Protein AF-A0A2S9GDL1-F1 (afdb_monomer)

Solvent-accessible surface area (backbone atoms only — not comparable to full-atom values): 4708 Å² total; per-residue (Å²): 134,52,72,47,79,38,71,42,52,79,56,74,90,61,50,43,71,72,55,57,51,76,29,40,37,40,37,39,28,13,72,60,21,86,84,35,57,39,64,57,49,42,52,35,35,52,52,28,33,76,68,56,20,57,45,43,68,43,85,34,79,41,32,56,82,27,66,97,37,45,71,55,57,54,49,52,50,53,52,52,54,61,75,67,111

pLDDT: mean 94.76, std 4.69, range [69.94, 98.44]

Mean predicted aligned error: 2.62 Å

Radius of gyration: 12.17 Å; Cα contacts (8 Å, |Δi|>4): 158; chains: 1; bounding box: 32×15×33 Å

Structure (mmCIF, N/CA/C/O backbone):
data_AF-A0A2S9GDL1-F1
#
_entry.id   AF-A0A2S9GDL1-F1
#
loop_
_atom_site.group_PDB
_atom_site.id
_atom_site.type_symbol
_atom_site.label_atom_id
_atom_site.label_alt_id
_atom_site.label_comp_id
_atom_site.label_asym_id
_atom_site.label_entity_id
_atom_site.label_seq_id
_atom_site.pdbx_PDB_ins_code
_atom_site.Cartn_x
_atom_site.Cartn_y
_atom_site.Cartn_z
_atom_site.occupancy
_atom_site.B_iso_or_equiv
_atom_site.auth_seq_id
_atom_site.auth_comp_id
_atom_site.auth_asym_id
_atom_site.auth_atom_id
_atom_site.pdbx_PDB_model_num
ATOM 1 N N . MET A 1 1 ? -18.998 3.846 9.673 1.00 69.94 1 MET A N 1
ATOM 2 C CA . MET A 1 1 ? -17.778 3.093 9.321 1.00 69.94 1 MET A CA 1
ATOM 3 C C . MET A 1 1 ? -17.010 3.922 8.309 1.00 69.94 1 MET A C 1
ATOM 5 O O . MET A 1 1 ? -17.639 4.407 7.374 1.00 69.94 1 MET A O 1
ATOM 9 N N . ILE A 1 2 ? -15.710 4.127 8.512 1.00 89.75 2 ILE A N 1
ATOM 10 C CA . ILE A 1 2 ? -14.842 4.842 7.568 1.00 89.75 2 ILE A CA 1
ATOM 11 C C . ILE A 1 2 ? -13.903 3.852 6.870 1.00 89.75 2 ILE A C 1
ATOM 13 O O . ILE A 1 2 ? -13.464 2.865 7.463 1.00 89.75 2 ILE A O 1
ATOM 17 N N . GLY A 1 3 ? -13.628 4.095 5.591 1.00 94.88 3 GLY A N 1
ATOM 18 C CA . GLY A 1 3 ? -12.771 3.252 4.762 1.00 94.88 3 GLY A CA 1
ATOM 19 C C . GLY A 1 3 ? -11.738 4.091 4.024 1.00 94.88 3 GLY A C 1
ATOM 20 O O . GLY A 1 3 ? -12.063 5.162 3.512 1.00 94.88 3 GLY A O 1
ATOM 21 N N . VAL A 1 4 ? -10.498 3.610 3.974 1.00 96.12 4 VAL A N 1
ATOM 22 C CA . VAL A 1 4 ? -9.379 4.269 3.292 1.00 96.12 4 VAL A CA 1
ATOM 23 C C . VAL A 1 4 ? -8.746 3.294 2.309 1.00 96.12 4 VAL A C 1
ATOM 25 O O . VAL A 1 4 ? -8.354 2.185 2.676 1.00 96.12 4 VAL A O 1
ATOM 28 N N . VAL A 1 5 ? -8.595 3.741 1.062 1.00 97.50 5 VAL A N 1
ATOM 29 C CA . VAL A 1 5 ? -7.736 3.090 0.071 1.00 97.50 5 VAL A CA 1
ATO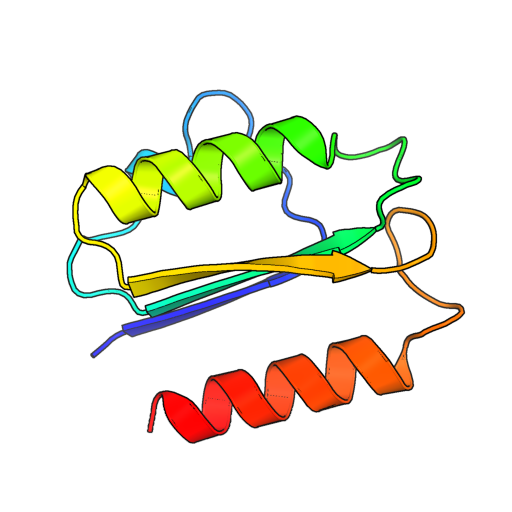M 30 C C . VAL A 1 5 ? -6.580 4.033 -0.248 1.00 97.50 5 VAL A C 1
ATOM 32 O O . VAL A 1 5 ? -6.787 5.089 -0.841 1.00 97.50 5 VAL A O 1
ATOM 35 N N . ALA A 1 6 ? -5.372 3.667 0.170 1.00 97.00 6 ALA A N 1
ATOM 36 C CA . ALA A 1 6 ? -4.161 4.457 -0.010 1.00 97.00 6 ALA A CA 1
ATOM 37 C C . ALA A 1 6 ? -3.345 3.916 -1.194 1.00 97.00 6 ALA A C 1
ATOM 39 O O . ALA A 1 6 ? -2.990 2.738 -1.220 1.00 97.00 6 ALA A O 1
ATOM 40 N N . LEU A 1 7 ? -3.051 4.766 -2.177 1.00 97.38 7 LEU A N 1
ATOM 41 C CA . LEU A 1 7 ? -2.282 4.407 -3.373 1.00 97.38 7 LEU A CA 1
ATOM 42 C C 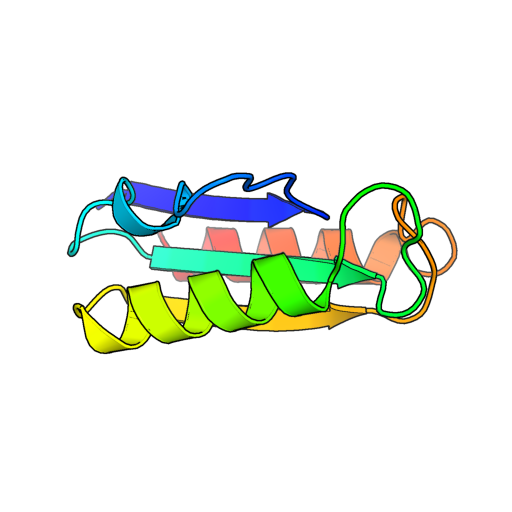. LEU A 1 7 ? -0.897 5.051 -3.300 1.00 97.38 7 LEU A C 1
ATOM 44 O O . LEU A 1 7 ? -0.805 6.275 -3.287 1.00 97.38 7 LEU A O 1
ATOM 48 N N . ALA A 1 8 ? 0.147 4.222 -3.239 1.00 97.25 8 ALA A N 1
ATOM 49 C CA . ALA A 1 8 ? 1.546 4.619 -3.058 1.00 97.25 8 ALA A CA 1
ATOM 50 C C . ALA A 1 8 ? 1.738 5.721 -1.989 1.00 97.25 8 ALA A C 1
ATOM 52 O O . ALA A 1 8 ? 2.374 6.746 -2.264 1.00 97.25 8 ALA A O 1
ATOM 53 N N . PRO A 1 9 ? 1.151 5.565 -0.781 1.00 96.62 9 PRO A N 1
ATOM 54 C CA . PRO A 1 9 ? 1.108 6.644 0.194 1.00 96.62 9 PRO A CA 1
ATOM 55 C C . PRO A 1 9 ? 2.508 7.079 0.618 1.00 96.62 9 PRO A C 1
ATOM 57 O O . PRO A 1 9 ? 3.398 6.261 0.849 1.00 96.62 9 PRO A O 1
ATOM 60 N N . TRP A 1 10 ? 2.671 8.386 0.793 1.00 95.12 10 TRP A N 1
ATOM 61 C CA . TRP A 1 10 ? 3.785 8.929 1.550 1.00 95.12 10 TRP A CA 1
ATOM 62 C C . TRP A 1 10 ? 3.370 9.058 3.015 1.00 95.12 10 TRP A C 1
ATOM 64 O O . TRP A 1 10 ? 2.588 9.939 3.368 1.00 95.12 10 TRP A O 1
ATOM 74 N N . TRP A 1 11 ? 3.879 8.167 3.863 1.00 93.69 11 TRP A N 1
ATOM 75 C CA . TRP A 1 11 ? 3.643 8.189 5.307 1.00 93.69 11 TRP A CA 1
ATOM 76 C C . TRP A 1 11 ? 4.962 8.397 6.053 1.00 93.69 11 TRP A C 1
ATOM 78 O O . TRP A 1 11 ? 5.520 7.446 6.592 1.00 93.69 11 TRP A O 1
ATOM 88 N N . PRO A 1 12 ? 5.530 9.609 6.069 1.00 85.62 12 PRO A N 1
ATOM 89 C CA . PRO A 1 12 ? 6.675 9.883 6.931 1.00 85.62 12 PRO A CA 1
ATOM 90 C C . PRO A 1 12 ? 6.245 9.780 8.405 1.00 85.62 12 PRO A C 1
ATOM 92 O O . PRO A 1 12 ? 5.168 10.231 8.742 1.00 85.62 12 PRO A O 1
ATOM 95 N N . ALA A 1 13 ? 7.071 9.227 9.296 1.00 81.31 13 ALA A N 1
ATOM 96 C CA . ALA A 1 13 ? 6.855 9.314 10.752 1.00 81.31 13 ALA A CA 1
ATOM 97 C C . ALA A 1 13 ? 5.480 8.824 11.283 1.00 81.31 13 ALA A C 1
ATOM 99 O O . ALA A 1 13 ? 4.783 9.556 11.981 1.00 81.31 13 ALA A O 1
ATOM 100 N N . GLY A 1 14 ? 5.104 7.570 11.007 1.00 82.75 14 GLY A N 1
ATOM 101 C CA . GLY A 1 14 ? 3.991 6.921 11.717 1.00 82.75 14 GLY A CA 1
ATOM 102 C C . GLY A 1 14 ? 2.598 7.460 11.373 1.00 82.75 14 GLY A C 1
ATOM 103 O O . GLY A 1 14 ? 1.672 7.297 12.156 1.00 82.75 14 GLY A O 1
ATOM 104 N N . GLU A 1 15 ? 2.397 8.095 10.218 1.00 88.44 15 GLU A N 1
ATOM 105 C CA . GLU A 1 15 ? 1.086 8.638 9.818 1.00 88.44 15 GLU A CA 1
ATOM 106 C C . GLU A 1 15 ? -0.041 7.590 9.825 1.00 88.44 15 GLU A C 1
ATOM 108 O O . GLU A 1 15 ? -1.187 7.926 10.133 1.00 88.44 15 GLU A O 1
ATOM 113 N N . ALA A 1 16 ? 0.254 6.305 9.585 1.00 86.56 16 ALA A N 1
ATOM 114 C CA . ALA A 1 16 ? -0.759 5.254 9.729 1.00 86.56 16 ALA A CA 1
ATOM 115 C C . ALA A 1 16 ? -1.235 5.060 11.183 1.00 86.56 16 ALA A C 1
ATOM 117 O O . ALA A 1 16 ? -2.324 4.526 11.410 1.00 86.56 16 ALA A O 1
ATOM 118 N N . GLU A 1 17 ? -0.480 5.527 12.184 1.00 87.75 17 GLU A N 1
ATOM 119 C CA . GLU A 1 17 ? -0.909 5.552 13.587 1.00 87.75 17 GLU A CA 1
ATOM 120 C C . GLU A 1 17 ? -2.101 6.490 13.811 1.00 87.75 17 GLU A C 1
ATOM 122 O O . GLU A 1 17 ? -2.892 6.322 14.741 1.00 87.75 17 GLU A O 1
ATOM 127 N N . ARG A 1 18 ? -2.287 7.468 12.932 1.00 91.38 18 ARG A N 1
ATOM 128 C CA . ARG A 1 18 ? -3.385 8.433 13.038 1.00 91.38 18 ARG A CA 1
ATOM 129 C C . ARG A 1 18 ? -4.687 7.888 12.462 1.00 91.38 18 ARG A C 1
ATOM 131 O O . ARG A 1 18 ? -5.730 8.512 12.633 1.00 91.38 18 ARG A O 1
ATOM 138 N N . ILE A 1 19 ? -4.640 6.727 11.805 1.00 93.56 19 ILE A N 1
ATOM 139 C CA . ILE A 1 19 ? -5.825 6.027 11.310 1.00 93.56 19 ILE A CA 1
ATOM 140 C C . ILE A 1 19 ? -6.601 5.468 12.515 1.00 93.56 19 ILE A C 1
ATOM 142 O O . ILE A 1 19 ? -6.024 4.687 13.284 1.00 93.56 19 ILE A O 1
ATOM 146 N N . PRO A 1 20 ? -7.884 5.848 12.697 1.00 95.06 20 PRO A N 1
ATOM 147 C CA . PRO A 1 20 ? -8.721 5.339 13.781 1.00 95.06 20 PRO A CA 1
ATOM 148 C C . PRO A 1 20 ? -8.896 3.817 13.729 1.00 95.06 20 PRO A C 1
ATOM 150 O O . PRO A 1 20 ? -8.988 3.236 12.646 1.00 95.06 20 PRO A O 1
ATOM 153 N N . ALA A 1 21 ? -8.996 3.173 14.894 1.00 94.25 21 ALA A N 1
ATOM 154 C CA . ALA A 1 21 ? -9.105 1.715 15.009 1.00 94.25 21 ALA A CA 1
ATOM 155 C C . ALA A 1 21 ? -10.348 1.126 14.311 1.00 94.25 21 ALA A C 1
ATOM 157 O O . ALA A 1 21 ? -10.312 -0.009 13.846 1.00 94.25 21 ALA A O 1
ATOM 158 N N . ASP A 1 22 ? -11.431 1.896 14.178 1.00 95.06 22 ASP A N 1
ATOM 159 C CA . ASP A 1 22 ? -12.664 1.502 13.485 1.00 95.06 22 ASP A CA 1
ATOM 160 C C . ASP A 1 22 ? -12.614 1.717 11.955 1.00 95.06 22 ASP A C 1
ATOM 162 O O . ASP A 1 22 ? -13.632 1.592 11.264 1.00 95.06 22 ASP A O 1
ATOM 166 N N . THR A 1 23 ? -11.427 2.009 11.409 1.00 95.75 23 THR A N 1
ATOM 167 C CA . THR A 1 23 ? -11.188 2.179 9.969 1.00 95.75 23 THR A CA 1
ATOM 168 C C . THR A 1 23 ? -10.852 0.855 9.290 1.00 95.75 23 THR A C 1
ATOM 170 O O . THR A 1 23 ? -10.077 0.043 9.799 1.00 95.75 23 T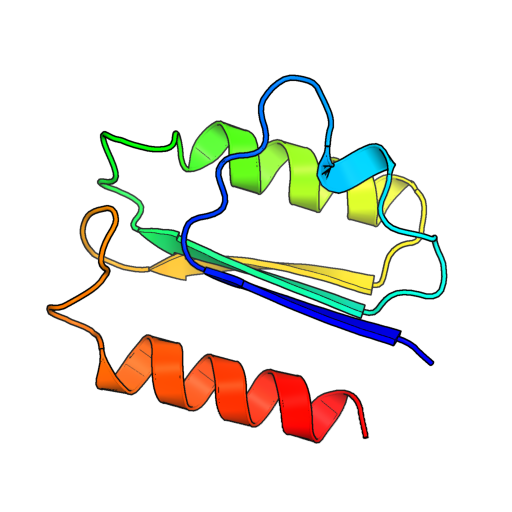HR A O 1
ATOM 173 N N . ARG A 1 24 ? -11.359 0.666 8.069 1.00 96.81 24 ARG A N 1
ATOM 174 C CA . ARG A 1 24 ? -10.827 -0.339 7.134 1.00 96.81 24 ARG A CA 1
ATOM 175 C C . ARG A 1 24 ? -9.765 0.302 6.249 1.00 96.81 24 ARG A C 1
ATOM 177 O O . ARG A 1 24 ? -10.057 1.289 5.577 1.00 96.81 24 ARG A O 1
ATOM 184 N N . LEU A 1 25 ? -8.560 -0.259 6.221 1.00 97.12 25 LEU A N 1
ATOM 185 C CA . LEU A 1 25 ? -7.425 0.280 5.471 1.00 97.12 25 LEU A CA 1
ATOM 186 C C . LEU A 1 25 ? -6.953 -0.715 4.410 1.00 97.12 25 LEU A C 1
ATOM 188 O O . LEU A 1 25 ? -6.613 -1.853 4.724 1.00 97.12 25 LEU A O 1
ATOM 192 N N . VAL A 1 26 ? -6.855 -0.268 3.161 1.00 98.19 26 VAL A N 1
ATOM 193 C CA . VAL A 1 26 ? -6.158 -1.000 2.097 1.00 98.19 26 VAL A CA 1
ATOM 194 C C . VAL A 1 26 ? -5.085 -0.099 1.495 1.00 98.19 26 VAL A C 1
ATOM 196 O O . VAL A 1 26 ? -5.404 0.923 0.898 1.00 98.19 26 VAL A O 1
ATOM 199 N N . ALA A 1 27 ? -3.818 -0.477 1.632 1.00 98.00 27 ALA A N 1
ATOM 200 C CA . ALA A 1 27 ? -2.688 0.206 1.012 1.00 98.00 27 ALA A CA 1
ATOM 201 C C . ALA A 1 27 ? -2.183 -0.600 -0.192 1.00 98.00 27 ALA A C 1
ATOM 203 O O . ALA A 1 27 ? -1.899 -1.790 -0.065 1.00 98.00 27 ALA A O 1
ATOM 204 N N . LEU A 1 28 ? -2.075 0.033 -1.359 1.00 98.44 28 LEU A N 1
ATOM 205 C CA . LEU A 1 28 ? -1.459 -0.541 -2.555 1.00 98.44 28 LEU A CA 1
ATOM 206 C C . LEU A 1 28 ? -0.176 0.229 -2.843 1.00 98.44 28 LEU A C 1
ATOM 208 O O . LEU A 1 28 ? -0.220 1.456 -2.929 1.00 98.44 28 LEU A O 1
ATOM 212 N N . HIS A 1 29 ? 0.943 -0.466 -3.045 1.00 98.31 29 HIS A N 1
ATOM 213 C CA . HIS A 1 29 ? 2.226 0.199 -3.295 1.00 98.31 29 HIS A CA 1
ATOM 214 C C . HIS A 1 29 ? 3.043 -0.516 -4.366 1.00 98.31 29 HIS A C 1
ATOM 216 O O . HIS A 1 29 ? 3.168 -1.741 -4.351 1.00 98.31 29 HIS A O 1
ATOM 222 N N . GLY A 1 30 ? 3.619 0.255 -5.289 1.00 98.12 30 GLY A N 1
ATOM 223 C CA . GLY A 1 30 ? 4.612 -0.240 -6.238 1.00 98.12 30 GLY A CA 1
ATOM 224 C C . GLY A 1 3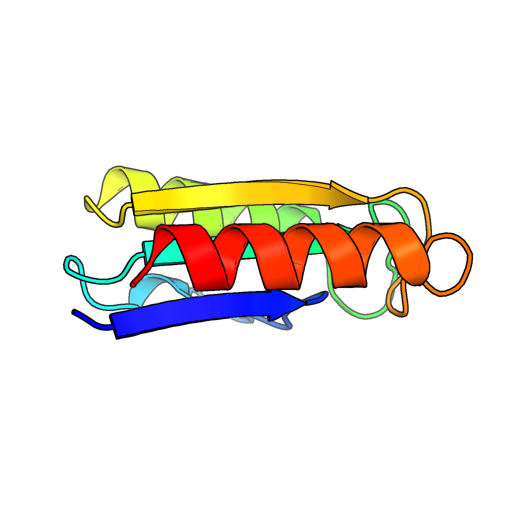0 ? 5.880 -0.721 -5.526 1.00 98.12 30 GLY A C 1
ATOM 225 O O . GLY A 1 30 ? 6.554 0.067 -4.877 1.00 98.12 30 GLY A O 1
ATOM 226 N N . THR A 1 31 ? 6.257 -1.991 -5.655 1.00 97.38 31 THR A N 1
ATOM 227 C CA . THR A 1 31 ? 7.424 -2.549 -4.942 1.00 97.38 31 THR A CA 1
ATOM 228 C C . THR A 1 31 ? 8.774 -2.046 -5.462 1.00 97.38 31 THR A C 1
ATOM 230 O O . THR A 1 31 ? 9.801 -2.329 -4.860 1.00 97.38 31 THR A O 1
ATOM 233 N N . ALA A 1 32 ? 8.792 -1.339 -6.594 1.00 97.25 32 ALA A N 1
ATOM 234 C CA . ALA A 1 32 ? 9.975 -0.683 -7.154 1.00 97.25 32 ALA A CA 1
ATOM 235 C C . ALA A 1 32 ? 9.849 0.852 -7.105 1.00 97.25 32 ALA A C 1
ATOM 237 O O . ALA A 1 32 ? 10.419 1.554 -7.941 1.00 97.25 32 ALA A O 1
ATOM 238 N N . ASP A 1 33 ? 9.021 1.372 -6.199 1.00 97.88 33 ASP A N 1
ATOM 239 C CA . ASP A 1 33 ? 8.862 2.804 -5.978 1.00 97.88 33 ASP A CA 1
ATOM 240 C C . ASP A 1 33 ? 10.125 3.403 -5.339 1.00 97.88 33 ASP A C 1
ATOM 242 O O . ASP A 1 33 ? 10.671 2.864 -4.381 1.00 97.88 33 ASP A O 1
ATOM 246 N N . THR A 1 34 ? 10.602 4.508 -5.910 1.00 96.88 34 THR A N 1
ATOM 247 C CA . THR A 1 34 ? 11.771 5.264 -5.444 1.00 96.88 34 THR A CA 1
ATOM 248 C C . THR A 1 34 ? 11.409 6.669 -4.956 1.00 96.88 34 THR A C 1
ATOM 250 O O . THR A 1 34 ? 12.298 7.431 -4.584 1.00 96.88 34 THR A O 1
ATOM 253 N N . TRP A 1 35 ? 10.126 7.039 -4.994 1.00 97.25 35 TRP A N 1
ATOM 254 C CA . TRP A 1 35 ? 9.605 8.335 -4.553 1.00 97.25 35 TRP A CA 1
ATOM 255 C C . TRP A 1 35 ? 9.026 8.231 -3.146 1.00 97.25 35 TRP A C 1
ATOM 257 O O . TRP A 1 35 ? 9.341 9.052 -2.286 1.00 97.25 35 TRP A O 1
ATOM 267 N N . THR A 1 36 ? 8.211 7.205 -2.901 1.00 96.50 36 THR A N 1
ATOM 268 C CA . THR A 1 36 ? 7.721 6.855 -1.566 1.00 96.50 36 THR A CA 1
ATOM 269 C C . THR A 1 36 ? 8.116 5.415 -1.270 1.00 96.50 36 THR A C 1
ATOM 271 O O . THR A 1 36 ? 7.860 4.515 -2.065 1.00 96.50 36 THR A O 1
ATOM 274 N N . ASP A 1 37 ? 8.803 5.196 -0.149 1.00 96.31 37 ASP A N 1
ATOM 275 C CA . ASP A 1 37 ? 9.361 3.883 0.175 1.00 96.31 37 ASP A CA 1
ATOM 276 C C . ASP A 1 37 ? 8.242 2.849 0.446 1.00 96.31 37 ASP A C 1
ATOM 278 O O . ASP A 1 37 ? 7.451 3.038 1.382 1.00 96.31 37 ASP A O 1
ATOM 282 N N . PRO A 1 38 ? 8.154 1.757 -0.341 1.00 97.62 38 PRO A N 1
ATOM 283 C CA . PRO A 1 38 ? 7.129 0.733 -0.160 1.00 97.62 38 PRO A CA 1
ATOM 284 C C . PRO A 1 38 ? 7.268 -0.039 1.155 1.00 97.62 38 PRO A C 1
ATOM 286 O O . PRO A 1 38 ? 6.254 -0.483 1.697 1.00 97.62 38 PRO A O 1
ATOM 289 N N . GLU A 1 39 ? 8.479 -0.195 1.698 1.00 97.25 39 GLU A N 1
ATOM 290 C CA . GLU A 1 39 ? 8.662 -0.894 2.978 1.00 97.25 39 GLU A CA 1
ATOM 291 C C . GLU A 1 39 ? 8.162 -0.039 4.146 1.00 97.25 39 GLU A C 1
ATOM 293 O O . GLU A 1 39 ? 7.528 -0.558 5.067 1.00 97.25 39 GLU A O 1
ATOM 298 N N . THR A 1 40 ? 8.327 1.286 4.070 1.00 96.50 40 THR A N 1
ATOM 299 C CA . THR A 1 40 ? 7.717 2.214 5.033 1.00 96.50 40 THR A CA 1
ATOM 300 C C . THR A 1 40 ? 6.190 2.085 5.055 1.00 96.50 40 THR A C 1
ATOM 302 O O . THR A 1 40 ? 5.599 1.988 6.135 1.00 96.50 40 THR A O 1
ATOM 305 N N . SER A 1 41 ? 5.523 2.046 3.894 1.00 96.88 41 SER A N 1
ATOM 306 C CA . SER A 1 41 ? 4.056 1.914 3.852 1.00 96.88 41 SER A CA 1
ATOM 307 C C . SER A 1 41 ? 3.574 0.532 4.298 1.00 96.88 41 SER A C 1
ATOM 309 O O . SER A 1 41 ? 2.531 0.420 4.955 1.00 96.88 41 SER A O 1
ATOM 311 N N . ARG A 1 42 ? 4.343 -0.521 3.995 1.00 97.94 42 ARG A N 1
ATOM 312 C CA . ARG A 1 42 ? 4.092 -1.882 4.470 1.00 97.94 42 ARG A CA 1
ATOM 313 C C . ARG A 1 42 ? 4.167 -1.958 5.989 1.00 97.94 42 ARG A C 1
ATOM 315 O O . ARG A 1 42 ? 3.178 -2.339 6.614 1.00 97.94 42 ARG A O 1
ATOM 322 N N . GLY A 1 43 ? 5.294 -1.553 6.575 1.00 97.25 43 GLY A N 1
ATOM 323 C CA . GLY A 1 43 ? 5.518 -1.618 8.019 1.00 97.25 43 GLY A CA 1
ATOM 324 C C . GLY A 1 43 ? 4.466 -0.832 8.798 1.00 97.25 43 GLY A C 1
ATOM 325 O O . GLY A 1 43 ? 3.914 -1.325 9.777 1.00 97.25 43 GLY A O 1
ATOM 326 N N . GLN A 1 44 ? 4.089 0.348 8.307 1.00 96.81 44 GLN A N 1
ATOM 327 C CA . GLN A 1 44 ? 3.034 1.145 8.931 1.00 96.81 44 GLN A CA 1
ATOM 328 C C . GLN A 1 44 ? 1.626 0.550 8.777 1.00 96.81 44 GLN A C 1
ATOM 330 O O . GLN A 1 44 ? 0.809 0.662 9.691 1.00 96.81 44 GLN A O 1
ATOM 335 N N . SER A 1 45 ? 1.337 -0.142 7.672 1.00 97.19 45 SER A N 1
ATOM 336 C CA . SER A 1 45 ? 0.083 -0.898 7.527 1.00 97.19 45 SER A CA 1
ATOM 337 C C . SER A 1 45 ? 0.021 -2.079 8.502 1.00 97.19 45 SER A C 1
ATOM 339 O O . SER A 1 45 ? -1.025 -2.336 9.099 1.00 97.19 45 SER A O 1
ATOM 341 N N . GLU A 1 46 ? 1.141 -2.782 8.689 1.00 97.38 46 GLU A N 1
ATOM 342 C CA . GLU A 1 46 ? 1.271 -3.876 9.659 1.00 97.38 46 GLU A CA 1
ATOM 343 C C . GLU A 1 46 ? 1.103 -3.359 11.100 1.00 97.38 46 GLU A C 1
ATOM 345 O O . GLU A 1 46 ? 0.331 -3.930 11.870 1.00 97.38 46 GLU A O 1
ATOM 350 N N . GLN A 1 47 ? 1.736 -2.233 11.445 1.00 96.19 47 GLN A N 1
ATOM 351 C CA . GLN A 1 47 ? 1.571 -1.561 12.741 1.00 96.19 47 GLN A CA 1
ATOM 352 C C . GLN A 1 47 ? 0.124 -1.112 12.981 1.00 96.19 47 GLN A C 1
ATOM 354 O O . GLN A 1 47 ? -0.411 -1.314 14.069 1.00 96.19 47 GLN A O 1
ATOM 359 N N . ALA A 1 48 ? -0.557 -0.553 11.975 1.00 96.44 48 ALA A N 1
ATOM 360 C CA . ALA A 1 48 ? -1.981 -0.237 12.079 1.00 96.44 48 ALA A CA 1
ATOM 361 C C . ALA A 1 48 ? -2.812 -1.495 12.394 1.00 96.44 48 ALA A C 1
ATOM 363 O O . ALA A 1 48 ? -3.657 -1.461 13.291 1.00 96.44 48 ALA A O 1
ATOM 364 N N . GLY A 1 49 ? -2.513 -2.614 11.726 1.00 96.88 49 GLY A N 1
ATOM 365 C CA . GLY A 1 49 ? -3.116 -3.918 12.009 1.00 96.88 49 GLY A CA 1
ATOM 366 C C . GLY A 1 49 ? -2.903 -4.386 13.450 1.00 96.88 49 GLY A C 1
ATOM 367 O O . GLY A 1 49 ? -3.852 -4.805 14.110 1.00 96.88 49 GLY A O 1
ATOM 368 N N . GLN A 1 50 ? -1.687 -4.239 13.981 1.00 96.44 50 GLN A N 1
ATOM 369 C CA . GLN A 1 50 ? -1.362 -4.580 15.375 1.00 96.44 50 GLN A CA 1
ATOM 370 C C . GLN A 1 50 ? -2.152 -3.747 16.399 1.00 96.44 50 GLN A C 1
ATOM 372 O O . GLN A 1 50 ? -2.397 -4.214 17.509 1.00 96.44 50 GLN A O 1
ATOM 377 N N . ARG A 1 51 ? -2.598 -2.540 16.027 1.00 96.19 51 ARG A N 1
ATOM 378 C CA . ARG A 1 51 ? -3.457 -1.677 16.859 1.00 96.19 51 ARG A CA 1
ATOM 379 C C . ARG A 1 51 ? -4.956 -1.965 16.714 1.00 96.19 51 ARG A C 1
ATOM 381 O O . ARG A 1 51 ? -5.761 -1.293 17.353 1.00 96.19 51 ARG A O 1
ATOM 388 N N . GLY A 1 52 ? -5.342 -2.931 15.879 1.00 96.56 52 GLY A N 1
ATOM 389 C CA . GLY A 1 52 ? -6.735 -3.332 15.666 1.00 96.56 52 GLY A CA 1
ATOM 390 C C . GLY A 1 52 ? -7.418 -2.714 14.443 1.00 96.56 52 GLY A C 1
ATOM 391 O O . GLY A 1 52 ? -8.591 -3.002 14.213 1.00 96.56 52 GLY A O 1
ATOM 392 N N . VAL A 1 53 ? -6.710 -1.918 13.631 1.00 97.12 53 VAL A N 1
ATOM 393 C CA . VAL A 1 53 ? -7.230 -1.457 12.333 1.00 97.12 53 VAL A CA 1
ATOM 394 C C . VAL A 1 53 ? -7.386 -2.670 11.416 1.00 97.12 53 VAL A C 1
ATOM 396 O O . VAL A 1 53 ? -6.478 -3.496 11.308 1.00 97.12 53 VAL A O 1
ATOM 399 N N . ALA A 1 54 ? -8.499 -2.769 10.689 1.00 96.69 54 ALA A N 1
ATOM 400 C CA . ALA A 1 54 ? -8.669 -3.786 9.651 1.00 96.69 54 ALA A CA 1
ATOM 401 C C . ALA A 1 54 ? -7.826 -3.416 8.413 1.00 96.69 54 ALA A C 1
ATOM 403 O O . ALA A 1 54 ? -8.351 -2.915 7.415 1.00 96.69 54 ALA A O 1
ATOM 404 N N . ALA A 1 55 ? -6.508 -3.602 8.520 1.00 97.12 55 ALA A N 1
ATOM 405 C CA . A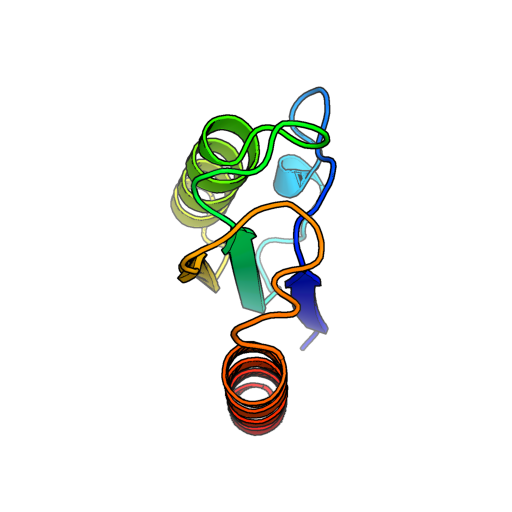LA A 1 55 ? -5.509 -3.142 7.565 1.00 97.12 55 ALA A CA 1
ATOM 406 C C . ALA A 1 55 ? -4.998 -4.265 6.653 1.00 97.12 55 ALA A C 1
ATOM 408 O O . ALA A 1 55 ? -4.722 -5.382 7.092 1.00 97.12 55 ALA A O 1
ATOM 409 N N . ARG A 1 56 ? -4.816 -3.946 5.370 1.00 97.88 56 ARG A N 1
ATOM 410 C CA . ARG A 1 56 ? -4.162 -4.809 4.384 1.00 97.88 56 ARG A CA 1
ATOM 411 C C . ARG A 1 56 ? -3.201 -3.998 3.529 1.00 97.88 56 ARG A C 1
ATOM 413 O O . ARG A 1 56 ? -3.579 -2.965 2.988 1.00 97.88 56 ARG A O 1
ATOM 420 N N . TRP A 1 57 ? -1.997 -4.522 3.340 1.00 98.44 57 TRP A N 1
ATOM 421 C CA . TRP A 1 57 ? -1.044 -4.016 2.359 1.00 98.44 57 TRP A CA 1
ATOM 422 C C . TRP A 1 57 ? -0.979 -4.963 1.157 1.00 98.44 57 TRP A C 1
ATOM 424 O O . TRP A 1 57 ? -0.98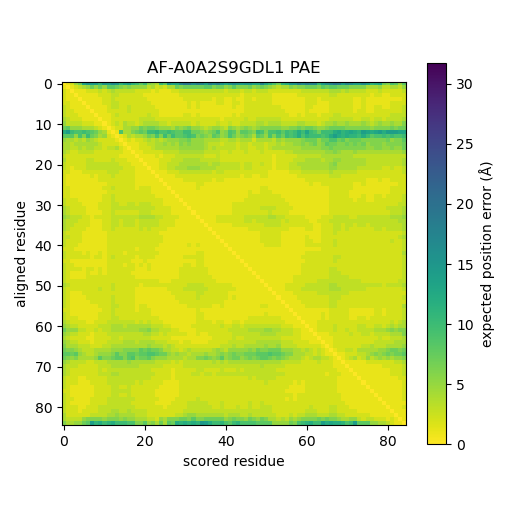8 -6.187 1.317 1.00 98.44 57 TRP A O 1
ATOM 434 N N . ILE A 1 58 ? -0.975 -4.407 -0.051 1.00 98.25 58 ILE A N 1
ATOM 435 C CA . ILE A 1 58 ? -0.990 -5.155 -1.307 1.00 98.25 58 ILE A CA 1
ATOM 436 C C . ILE A 1 58 ? 0.195 -4.690 -2.168 1.00 98.25 58 ILE A C 1
ATOM 438 O O . ILE A 1 58 ? 0.186 -3.551 -2.646 1.00 98.25 58 ILE A O 1
ATOM 442 N N . PRO A 1 59 ? 1.192 -5.562 -2.416 1.00 97.50 59 PRO A N 1
ATOM 443 C CA . PRO A 1 59 ? 2.291 -5.236 -3.310 1.00 97.50 59 PRO A CA 1
ATOM 444 C C . PRO A 1 59 ? 1.795 -5.146 -4.749 1.00 97.50 59 PRO A C 1
ATOM 446 O O . PRO A 1 59 ? 1.027 -5.988 -5.223 1.00 97.50 59 PRO A O 1
ATOM 449 N N . MET A 1 60 ? 2.306 -4.162 -5.475 1.00 96.81 60 MET A N 1
ATOM 450 C CA . MET A 1 60 ? 2.047 -3.970 -6.893 1.00 96.81 60 MET A CA 1
ATOM 451 C C . MET A 1 60 ? 3.365 -3.971 -7.659 1.00 96.81 60 MET A C 1
ATOM 453 O O . MET A 1 60 ? 4.338 -3.343 -7.259 1.00 96.81 60 MET A O 1
ATOM 457 N N . ALA A 1 61 ? 3.408 -4.649 -8.803 1.00 94.44 61 ALA A N 1
ATOM 458 C CA . ALA A 1 61 ? 4.576 -4.575 -9.672 1.00 94.44 61 ALA A CA 1
ATOM 459 C C . ALA A 1 61 ? 4.692 -3.173 -10.303 1.00 94.44 61 ALA A C 1
ATOM 461 O O . ALA A 1 61 ? 3.742 -2.693 -10.931 1.00 94.44 61 ALA A O 1
ATOM 462 N N . GLY A 1 62 ? 5.869 -2.551 -10.198 1.00 94.62 62 GLY A N 1
ATOM 463 C CA . GLY A 1 62 ? 6.177 -1.237 -10.774 1.00 94.62 62 GLY A CA 1
ATOM 464 C C . GLY A 1 62 ? 6.604 -0.201 -9.732 1.00 94.62 62 GLY A C 1
ATOM 465 O O . GLY A 1 62 ? 6.733 -0.519 -8.556 1.00 94.62 62 GLY A O 1
ATOM 466 N N . GLY A 1 63 ? 6.854 1.028 -10.191 1.00 95.81 63 GLY A N 1
ATOM 467 C CA . GLY A 1 63 ? 7.177 2.173 -9.329 1.00 95.81 63 GLY A CA 1
ATOM 468 C C . GLY A 1 63 ? 5.939 2.959 -8.887 1.00 95.81 63 GLY A C 1
ATOM 469 O O . GLY A 1 63 ? 4.815 2.499 -9.096 1.00 95.81 63 GLY A O 1
ATOM 470 N N . HIS A 1 64 ? 6.155 4.166 -8.358 1.00 96.94 64 HIS A N 1
ATOM 471 C CA . HIS A 1 64 ? 5.158 5.036 -7.715 1.00 96.94 64 HIS A CA 1
ATOM 472 C C . HIS A 1 64 ? 3.771 5.058 -8.367 1.00 96.94 64 HIS A C 1
ATOM 474 O O . HIS A 1 64 ? 2.760 4.728 -7.756 1.00 96.94 64 HIS A O 1
ATOM 480 N N . PHE A 1 65 ? 3.718 5.374 -9.660 1.00 94.94 65 PHE A N 1
ATOM 481 C CA . PHE A 1 65 ? 2.451 5.550 -10.370 1.00 94.94 65 PHE A CA 1
ATOM 482 C C . PHE A 1 65 ? 1.715 4.242 -10.677 1.00 94.94 65 PHE A C 1
ATOM 484 O O . PHE A 1 65 ? 0.576 4.277 -11.142 1.00 94.94 65 PHE A O 1
ATOM 491 N N . MET A 1 66 ? 2.377 3.088 -10.526 1.00 93.75 66 MET A N 1
ATOM 492 C CA . MET A 1 66 ? 1.828 1.763 -10.849 1.00 93.75 66 MET A CA 1
ATOM 493 C C . MET A 1 66 ? 1.190 1.693 -12.259 1.00 93.75 66 MET A C 1
ATOM 495 O O . MET A 1 66 ? 0.306 0.876 -12.521 1.00 93.75 66 MET A O 1
ATOM 499 N N . VAL A 1 67 ? 1.645 2.542 -13.196 1.00 90.62 67 VAL A N 1
ATOM 500 C CA . VAL A 1 67 ? 0.948 2.833 -14.466 1.00 90.62 67 VAL A CA 1
ATOM 501 C C . VAL A 1 67 ? 0.832 1.612 -15.378 1.00 90.62 67 VAL A C 1
ATOM 503 O O . VAL A 1 67 ? -0.210 1.377 -15.984 1.00 90.62 67 VAL A O 1
ATOM 506 N N . ARG A 1 68 ? 1.861 0.753 -15.398 1.00 88.25 68 ARG A N 1
ATOM 507 C CA . ARG A 1 68 ? 1.858 -0.507 -16.169 1.00 88.25 68 ARG A CA 1
ATOM 508 C C . ARG A 1 68 ? 0.784 -1.493 -15.696 1.00 88.25 68 ARG A C 1
ATOM 510 O O . ARG A 1 68 ? 0.490 -2.463 -16.386 1.00 88.25 68 ARG A O 1
ATOM 517 N N . ARG A 1 69 ? 0.217 -1.269 -14.509 1.00 87.62 69 ARG A N 1
ATOM 518 C CA . ARG A 1 69 ? -0.818 -2.092 -13.877 1.00 87.62 69 ARG A CA 1
ATOM 519 C C . ARG A 1 69 ? -2.007 -1.232 -13.440 1.00 87.62 69 ARG A C 1
ATOM 521 O O . ARG A 1 69 ? -2.682 -1.583 -12.474 1.00 87.62 69 ARG A O 1
ATOM 528 N N . ALA A 1 70 ? -2.296 -0.150 -14.172 1.00 92.75 70 ALA A N 1
ATOM 529 C CA . ALA A 1 70 ? -3.358 0.792 -13.825 1.00 92.75 70 ALA A CA 1
ATOM 530 C C . ALA A 1 70 ? -4.728 0.123 -13.636 1.00 92.75 70 AL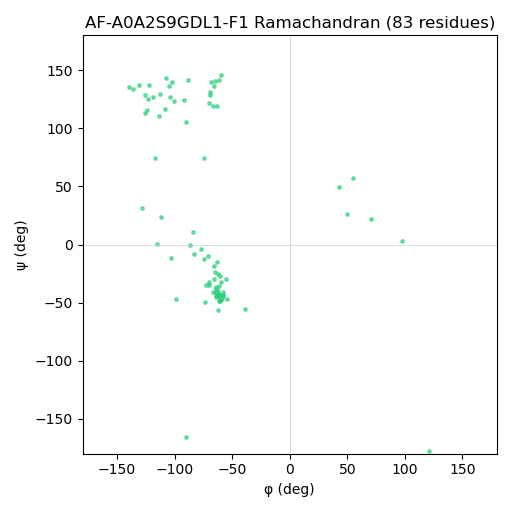A A C 1
ATOM 532 O O . ALA A 1 70 ? -5.385 0.303 -12.614 1.00 92.75 70 ALA A O 1
ATOM 533 N N . ALA A 1 71 ? -5.109 -0.751 -14.572 1.00 95.56 71 ALA A N 1
ATOM 534 C CA . ALA A 1 71 ? -6.349 -1.520 -14.475 1.00 95.56 71 ALA A CA 1
ATOM 535 C C . ALA A 1 71 ? -6.403 -2.412 -13.221 1.00 95.56 71 ALA A C 1
ATOM 537 O O . ALA A 1 71 ? -7.475 -2.636 -12.663 1.00 95.56 71 ALA A O 1
ATOM 538 N N . ALA A 1 72 ? -5.254 -2.918 -12.760 1.00 95.00 72 ALA A N 1
ATOM 539 C CA . ALA A 1 72 ? -5.193 -3.775 -11.585 1.00 95.00 72 ALA A CA 1
ATOM 540 C C . ALA A 1 72 ? -5.404 -2.982 -10.291 1.00 95.00 72 ALA A C 1
ATOM 542 O O . ALA A 1 72 ? -6.255 -3.388 -9.501 1.00 95.00 72 ALA A O 1
ATOM 543 N N . TRP A 1 73 ? -4.694 -1.862 -10.082 1.00 94.62 73 TRP A N 1
ATOM 544 C CA . TRP A 1 73 ? -4.923 -1.051 -8.878 1.00 94.62 73 TRP A CA 1
ATOM 545 C C . TRP A 1 73 ? -6.336 -0.465 -8.882 1.00 94.62 73 TRP A C 1
ATOM 547 O O . TRP A 1 73 ? -7.000 -0.511 -7.856 1.00 94.62 73 TRP A O 1
ATOM 557 N N . HIS A 1 74 ? -6.857 -0.041 -10.040 1.00 96.88 74 HIS A N 1
ATOM 558 C CA . HIS A 1 74 ? -8.212 0.503 -10.137 1.00 96.88 74 HIS A CA 1
ATOM 559 C C . HIS A 1 74 ? -9.283 -0.539 -9.782 1.00 96.88 74 HIS A C 1
ATOM 561 O O . HIS A 1 74 ? -10.217 -0.251 -9.032 1.00 96.88 74 HIS A O 1
ATOM 567 N N . ARG A 1 75 ? -9.139 -1.776 -10.282 1.00 97.56 75 ARG A N 1
ATOM 568 C CA . ARG A 1 75 ? -10.031 -2.888 -9.923 1.00 97.56 75 ARG A CA 1
ATOM 569 C C . ARG A 1 75 ? -9.971 -3.190 -8.427 1.00 97.56 75 ARG A C 1
ATOM 571 O O . ARG A 1 75 ? -11.018 -3.274 -7.796 1.00 97.56 75 ARG A O 1
ATOM 578 N N . LEU A 1 76 ? -8.770 -3.311 -7.864 1.00 97.19 76 LEU A N 1
ATOM 579 C CA . LEU A 1 76 ? -8.579 -3.578 -6.437 1.00 97.19 76 LEU A CA 1
ATOM 580 C C . LEU A 1 76 ? -9.149 -2.457 -5.560 1.00 97.19 76 LEU A C 1
ATOM 582 O O . LEU A 1 76 ? -9.789 -2.745 -4.555 1.00 97.19 76 LEU A O 1
ATOM 586 N N . THR A 1 77 ? -8.980 -1.192 -5.951 1.00 97.44 77 THR A N 1
ATOM 587 C CA . THR A 1 77 ? -9.603 -0.048 -5.273 1.00 97.44 77 THR A CA 1
ATOM 588 C C . THR A 1 77 ? -11.125 -0.157 -5.300 1.00 97.44 77 THR A C 1
ATOM 5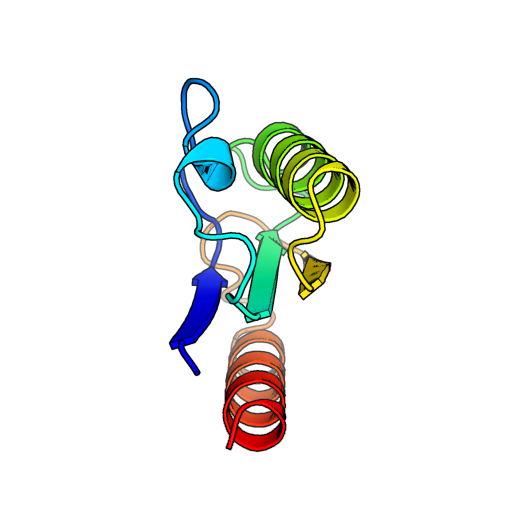90 O O . THR A 1 77 ? -11.762 -0.008 -4.261 1.00 97.44 77 THR A O 1
ATOM 593 N N . ALA A 1 78 ? -11.723 -0.464 -6.454 1.00 98.00 78 ALA A N 1
ATOM 594 C CA . ALA A 1 78 ? -13.172 -0.624 -6.565 1.00 98.00 78 ALA A CA 1
ATOM 595 C C . ALA A 1 78 ? -13.701 -1.810 -5.737 1.00 98.00 78 ALA A C 1
ATOM 597 O O . ALA A 1 78 ? -14.740 -1.690 -5.089 1.00 98.00 78 ALA A O 1
ATOM 598 N N . GLU A 1 79 ? -12.994 -2.942 -5.737 1.00 97.69 79 GLU A N 1
ATOM 599 C CA . GLU A 1 79 ? -13.312 -4.110 -4.905 1.00 97.69 79 GLU A CA 1
ATOM 600 C C . GLU A 1 79 ? -13.211 -3.774 -3.409 1.00 97.69 79 GLU A C 1
ATOM 602 O O . GLU A 1 79 ? -14.123 -4.098 -2.649 1.00 97.69 79 GLU A O 1
ATOM 607 N N . ALA A 1 80 ? -12.153 -3.069 -2.996 1.00 97.00 80 ALA A N 1
ATOM 608 C CA . ALA A 1 80 ? -11.960 -2.635 -1.615 1.00 97.00 80 ALA A CA 1
ATOM 609 C C . ALA A 1 80 ? -13.089 -1.711 -1.148 1.00 97.00 80 ALA A C 1
ATOM 611 O O . ALA A 1 80 ? -13.678 -1.964 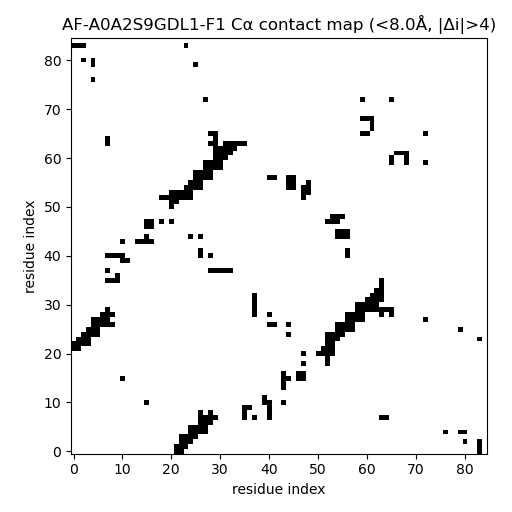-0.103 1.00 97.00 80 ALA A O 1
ATOM 612 N N . VAL A 1 81 ? -13.439 -0.694 -1.943 1.00 96.00 81 VAL A N 1
ATOM 613 C CA . VAL A 1 81 ? -14.538 0.229 -1.617 1.00 96.00 81 VAL A CA 1
ATOM 614 C C . VAL A 1 81 ? -15.871 -0.516 -1.521 1.00 96.00 81 VAL A C 1
ATOM 616 O O . VAL A 1 81 ? -16.614 -0.305 -0.568 1.00 96.00 81 VAL A O 1
ATOM 619 N N . ARG A 1 82 ? -16.168 -1.439 -2.447 1.00 96.50 82 ARG A N 1
ATOM 620 C CA . ARG A 1 82 ? -17.394 -2.259 -2.385 1.00 96.50 82 ARG A CA 1
ATOM 621 C C . ARG A 1 82 ? -17.461 -3.133 -1.135 1.00 96.50 82 ARG A C 1
ATOM 623 O O . ARG A 1 82 ? -18.546 -3.320 -0.609 1.00 96.50 82 ARG A O 1
ATOM 630 N N . ALA A 1 83 ? -16.329 -3.649 -0.661 1.00 92.81 83 ALA A N 1
ATOM 631 C CA . ALA A 1 83 ? -16.255 -4.460 0.556 1.00 92.81 83 ALA A CA 1
ATOM 632 C C . ALA A 1 83 ? -16.333 -3.642 1.865 1.00 92.81 83 ALA A C 1
ATOM 634 O O . ALA A 1 83 ? -16.292 -4.222 2.954 1.00 92.81 83 ALA A O 1
ATOM 635 N N . MET A 1 84 ? -16.370 -2.308 1.772 1.00 90.56 84 MET A N 1
ATOM 636 C CA . MET A 1 84 ? -16.502 -1.383 2.905 1.00 90.56 84 MET A CA 1
ATOM 637 C C . MET A 1 84 ? -17.917 -0.791 3.041 1.00 90.56 84 MET A C 1
ATOM 639 O O . MET A 1 84 ? -18.191 -0.161 4.062 1.00 90.56 84 MET A O 1
ATOM 643 N N . LEU A 1 85 ? -18.780 -0.972 2.033 1.00 81.38 85 LEU A N 1
ATOM 644 C CA . LEU A 1 85 ? -20.214 -0.656 2.080 1.00 81.38 85 LEU A CA 1
ATOM 645 C C . LEU A 1 85 ? -20.979 -1.759 2.823 1.00 81.38 85 LEU A C 1
ATOM 647 O O . LEU A 1 85 ? -21.940 -1.400 3.537 1.00 81.38 85 LEU A O 1
#

Secondary structure (DSSP, 8-state):
-EEEEEES----TTGGGGS-TTEEEEEEEETT-SSS-HHHHHHHHHHHHHTT-EEEEEEESSSTT-GGGHHHHHHHHHHHHHTT-

Nearest PDB structures (foldseek):
  3doh-assembly1_B  TM=8.092E-01  e=1.218E-02  Thermotoga maritima
  5dwd-assembly1_A  TM=7.172E-01  e=1.389E-02  Pelagibacterium halotolerans B2
  5g5m-assembly1_B  TM=6.904E-01  e=1.065E-01  Pyrococcus furiosus
  5g5c-assembly1_A-2  TM=7.593E-01  e=3.255E-01  Pyrococcus furiosus
  5lcn-assembly1_C  TM=8.017E-01  e=7.161E-01  Pyrococcus furiosus DSM 3638

Foldseek 3Di:
DAEDEAAQDADPPLNLVVPDLAYAYEYEAACPEPPHHLVVVVVSQVVSVVVNHNGDYHYAHDYRVSVVCVVVSVVVVVVRVVVVD

Sequence (85 aa):
MIGVVALAPWWPAGEAERIPADTRLVALHGTADTWTDPETSRGQSEQAGQRGVAARWIPMAGGHFMVRRAAAWHRLTAEAVRAML